Protein AF-A0A5D4SXD0-F1 (afdb_monomer)

Solvent-accessible surface area (backbone atoms only — not comparable to full-atom values): 3692 Å² total; per-residue (Å²): 128,61,69,68,57,51,54,52,48,54,54,48,51,55,50,44,42,64,72,58,71,34,74,84,32,77,82,59,40,90,53,66,86,52,53,71,66,58,52,49,52,50,52,53,51,51,50,51,52,52,49,51,50,52,49,61,73,39,56,85,79,104

Radius of gyration: 13.76 Å; Cα contacts (8 Å, |Δi|>4): 14; chains: 1; bounding box: 30×18×37 Å

Organism: NCBI:txid79883

pLDDT: mean 88.6, std 5.76, range [64.5, 95.75]

Sequence (62 aa):
MNSFLIFLILILTIFIDYYWLDTDRKRWGWMKNWSTRYKVFFFIGFIAVSSLIYLGLNFKYF

Foldseek 3Di:
DPPVVVLVVVLVVVCCCVPPVCPVCPPVVVCVPPDPVVVVVVSVVVSVVVNVVVCVVCVVVD

Secondary structure (DSSP, 8-state):
--HHHHHHHHHHHHHHIIIII-TT-TTTGGGTTS-HHHHHHHHHHHHHHHHHHHHHHHGGG-

Structure (mmCIF, N/CA/C/O backbone):
data_AF-A0A5D4SXD0-F1
#
_entry.id   AF-A0A5D4SXD0-F1
#
loop_
_atom_site.group_PDB
_atom_site.id
_atom_site.type_symbol
_atom_site.label_atom_id
_atom_site.label_alt_id
_atom_site.label_comp_id
_atom_site.label_asym_id
_atom_site.label_entity_id
_atom_site.label_seq_id
_atom_site.pdbx_PDB_ins_code
_atom_site.Cartn_x
_atom_site.Cartn_y
_atom_site.Cartn_z
_atom_site.occupancy
_atom_site.B_iso_or_equiv
_atom_site.auth_seq_id
_atom_site.auth_comp_id
_atom_site.auth_asym_id
_atom_site.auth_atom_id
_atom_site.pdbx_PDB_model_num
ATOM 1 N N . MET A 1 1 ? 9.312 8.076 -16.614 1.00 67.38 1 MET A N 1
ATOM 2 C CA . MET A 1 1 ? 9.123 8.537 -15.218 1.00 67.38 1 MET A CA 1
ATOM 3 C C . MET A 1 1 ? 10.099 7.751 -14.357 1.00 67.38 1 MET A C 1
ATOM 5 O O . MET A 1 1 ? 10.259 6.571 -14.631 1.00 67.38 1 MET A O 1
ATOM 9 N N . ASN A 1 2 ? 10.820 8.379 -13.423 1.00 83.88 2 ASN A N 1
ATOM 10 C CA . ASN A 1 2 ? 11.840 7.676 -12.632 1.00 83.88 2 ASN A CA 1
ATOM 11 C C . ASN A 1 2 ? 11.209 6.457 -11.925 1.00 83.88 2 ASN A C 1
ATOM 13 O O . ASN A 1 2 ? 10.203 6.626 -11.238 1.00 83.88 2 ASN A O 1
ATOM 17 N N . SER A 1 3 ? 11.771 5.252 -12.082 1.00 81.19 3 SER A N 1
ATOM 18 C CA . SER A 1 3 ? 11.250 4.026 -11.451 1.00 81.19 3 SER A CA 1
ATOM 19 C C . SER A 1 3 ? 11.111 4.186 -9.935 1.00 81.19 3 SER A C 1
ATOM 21 O O . SER A 1 3 ? 10.138 3.715 -9.354 1.00 81.19 3 SER A O 1
ATOM 23 N N . PHE A 1 4 ? 12.009 4.951 -9.307 1.00 84.94 4 PHE A N 1
ATOM 24 C CA . PHE A 1 4 ? 11.896 5.324 -7.897 1.00 84.94 4 PHE A CA 1
ATOM 25 C C . PHE A 1 4 ? 10.610 6.109 -7.585 1.00 84.94 4 PHE A C 1
ATOM 27 O O . PHE A 1 4 ? 9.916 5.800 -6.619 1.00 84.94 4 PHE A O 1
ATOM 34 N N . LEU A 1 5 ? 10.255 7.091 -8.424 1.00 90.25 5 LEU A N 1
ATOM 35 C CA . LEU A 1 5 ? 9.019 7.865 -8.265 1.00 90.25 5 LEU A CA 1
ATOM 36 C C . LEU A 1 5 ? 7.780 6.980 -8.392 1.00 90.25 5 LEU A C 1
ATOM 38 O O . LEU A 1 5 ? 6.812 7.193 -7.671 1.00 90.25 5 LEU A O 1
ATOM 42 N N . ILE A 1 6 ? 7.808 5.980 -9.273 1.00 88.25 6 ILE A N 1
ATOM 43 C CA . ILE A 1 6 ? 6.679 5.061 -9.448 1.00 88.25 6 ILE A CA 1
ATOM 44 C C . ILE A 1 6 ? 6.469 4.223 -8.187 1.00 88.25 6 ILE A C 1
ATOM 46 O O . ILE A 1 6 ? 5.344 4.151 -7.701 1.00 88.25 6 ILE A O 1
ATOM 50 N N . PHE A 1 7 ? 7.535 3.664 -7.605 1.00 86.88 7 PHE A N 1
ATOM 51 C CA . PHE A 1 7 ? 7.432 2.938 -6.334 1.00 86.88 7 PHE A CA 1
ATOM 52 C C . PHE A 1 7 ? 6.943 3.833 -5.193 1.00 86.88 7 PHE A C 1
ATOM 54 O O . PHE A 1 7 ? 6.085 3.418 -4.413 1.00 86.88 7 PHE A O 1
ATOM 61 N N . LEU A 1 8 ? 7.436 5.072 -5.121 1.00 91.19 8 LEU A N 1
ATOM 62 C CA . LEU A 1 8 ? 7.006 6.041 -4.116 1.00 91.19 8 LEU A CA 1
ATOM 63 C C . LEU A 1 8 ? 5.510 6.369 -4.243 1.00 91.19 8 LEU A C 1
ATOM 65 O O . LEU A 1 8 ? 4.799 6.360 -3.240 1.00 91.19 8 LEU A O 1
ATOM 69 N N . ILE A 1 9 ? 5.021 6.595 -5.467 1.00 92.06 9 ILE A N 1
ATOM 70 C CA . ILE A 1 9 ? 3.594 6.809 -5.742 1.00 92.06 9 ILE A CA 1
ATOM 7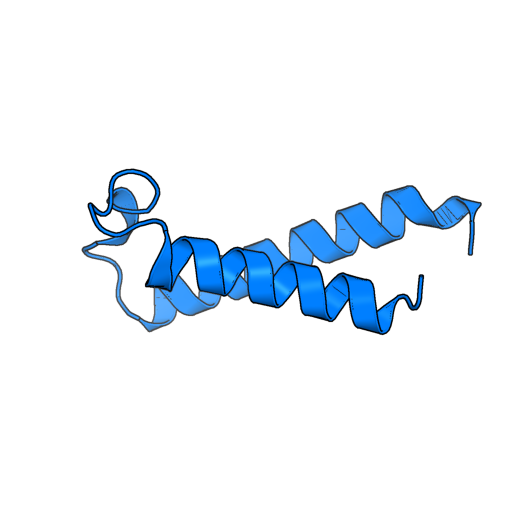1 C C . ILE A 1 9 ? 2.786 5.578 -5.334 1.00 92.06 9 ILE A C 1
ATOM 73 O O . ILE A 1 9 ? 1.782 5.724 -4.651 1.00 92.06 9 ILE A O 1
ATOM 77 N N . LEU A 1 10 ? 3.240 4.374 -5.683 1.00 90.00 10 LEU A N 1
ATOM 78 C CA . LEU A 1 10 ? 2.542 3.125 -5.372 1.00 90.00 10 LEU A CA 1
ATOM 79 C C . LEU A 1 10 ? 2.343 2.961 -3.856 1.00 90.00 10 LEU A C 1
ATOM 81 O O . LEU A 1 10 ? 1.228 2.712 -3.397 1.00 90.00 10 LEU A O 1
ATOM 85 N N . ILE A 1 11 ? 3.402 3.185 -3.073 1.00 90.56 11 ILE A N 1
ATOM 86 C CA . ILE A 1 11 ? 3.341 3.148 -1.607 1.00 90.56 11 ILE A CA 1
ATOM 87 C C . ILE A 1 11 ? 2.387 4.229 -1.089 1.00 90.56 11 ILE A C 1
ATOM 89 O O . ILE A 1 11 ? 1.474 3.923 -0.322 1.00 90.56 11 ILE A O 1
ATOM 93 N N . LEU A 1 12 ? 2.554 5.482 -1.523 1.00 92.56 12 LEU A N 1
ATOM 94 C CA . LEU A 1 12 ? 1.709 6.590 -1.076 1.00 92.56 12 LEU A CA 1
ATOM 95 C C . LEU A 1 12 ? 0.233 6.351 -1.390 1.00 92.56 12 LEU A C 1
ATOM 97 O O . LEU A 1 12 ? -0.605 6.590 -0.529 1.00 92.56 12 LEU A O 1
ATOM 101 N N . THR A 1 13 ? -0.095 5.837 -2.573 1.00 91.75 13 THR A N 1
ATOM 102 C CA . THR A 1 13 ? -1.472 5.528 -2.964 1.00 91.75 13 THR A CA 1
ATOM 103 C C . THR A 1 13 ? -2.111 4.522 -2.012 1.00 91.75 13 THR A C 1
ATOM 105 O O . THR A 1 13 ? -3.233 4.749 -1.566 1.00 91.75 13 THR A O 1
ATOM 108 N N . ILE A 1 14 ? -1.400 3.453 -1.644 1.00 89.75 14 ILE A N 1
ATOM 109 C CA . ILE A 1 14 ? -1.915 2.439 -0.711 1.00 89.75 14 ILE A CA 1
ATOM 110 C C . ILE A 1 14 ? -2.135 3.042 0.680 1.00 89.75 14 ILE A C 1
ATOM 112 O O . ILE A 1 14 ? -3.175 2.819 1.300 1.00 89.75 14 ILE A O 1
ATOM 116 N N . PHE A 1 15 ? -1.170 3.825 1.172 1.00 89.75 15 PHE A N 1
ATOM 117 C CA . PHE A 1 15 ? -1.273 4.460 2.484 1.00 89.75 15 PHE A CA 1
ATOM 118 C C . PHE A 1 15 ? -2.402 5.494 2.530 1.00 89.75 15 PHE A C 1
ATOM 120 O O . PHE A 1 15 ? -3.191 5.487 3.472 1.00 89.75 15 PHE A O 1
ATOM 127 N N . ILE A 1 16 ? -2.514 6.355 1.518 1.00 92.69 16 ILE A N 1
ATOM 128 C CA . ILE A 1 16 ? -3.570 7.368 1.430 1.00 92.69 16 ILE A CA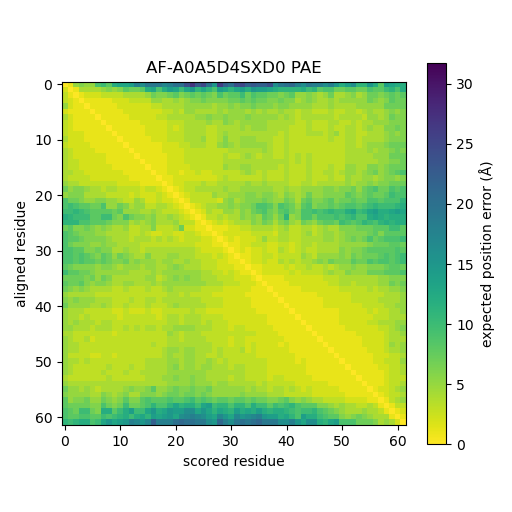 1
ATOM 129 C C . ILE A 1 16 ? -4.942 6.695 1.334 1.00 92.69 16 ILE A C 1
ATOM 131 O O . ILE A 1 16 ? -5.864 7.106 2.035 1.00 92.69 16 ILE A O 1
ATOM 135 N N . ASP A 1 17 ? -5.086 5.638 0.532 1.00 90.19 17 ASP A N 1
ATOM 136 C CA . ASP A 1 17 ? -6.358 4.920 0.425 1.00 90.19 17 ASP A CA 1
ATOM 137 C C . ASP A 1 17 ? -6.771 4.305 1.770 1.00 90.19 17 ASP A C 1
ATOM 1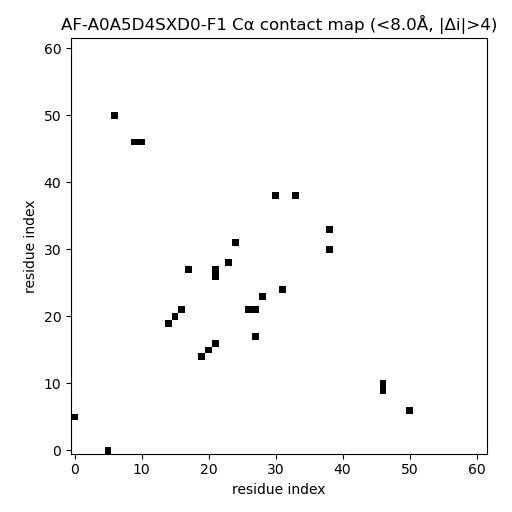39 O O . ASP A 1 17 ? -7.891 4.518 2.232 1.00 90.19 17 ASP A O 1
ATOM 143 N N . TYR A 1 18 ? -5.848 3.628 2.457 1.00 88.31 18 TYR A N 1
ATOM 144 C CA . TYR A 1 18 ? -6.153 2.951 3.717 1.00 88.31 18 TYR A CA 1
ATOM 145 C C . TYR A 1 18 ? -6.352 3.889 4.919 1.00 88.31 18 TYR A C 1
ATOM 147 O O . TYR A 1 18 ? -7.174 3.598 5.796 1.00 88.31 18 TYR A O 1
ATOM 155 N N . TYR A 1 19 ? -5.569 4.969 5.020 1.00 86.19 19 TYR A N 1
ATOM 156 C CA . TYR A 1 19 ? -5.606 5.876 6.174 1.00 86.19 19 TYR A CA 1
ATOM 157 C C . TYR A 1 19 ? -6.545 7.064 5.986 1.00 86.19 19 TYR A C 1
ATOM 159 O O . TYR A 1 19 ? -7.110 7.530 6.973 1.00 86.19 19 TYR A O 1
ATOM 167 N N . TRP A 1 20 ? -6.701 7.560 4.757 1.00 87.00 20 TRP A N 1
ATOM 168 C CA . TRP A 1 20 ? -7.463 8.777 4.485 1.00 87.00 20 TRP A CA 1
ATOM 169 C C . TRP A 1 20 ? -8.796 8.466 3.806 1.00 87.00 20 TRP A C 1
ATOM 171 O O . TRP A 1 20 ? -9.848 8.844 4.323 1.00 87.00 20 TRP A O 1
ATOM 181 N N . LEU A 1 21 ? -8.767 7.769 2.666 1.00 87.88 21 LEU A N 1
ATOM 182 C CA . LEU A 1 21 ? -9.957 7.607 1.822 1.00 87.88 21 LEU A CA 1
ATOM 183 C C . LEU A 1 21 ? -10.937 6.556 2.357 1.00 87.88 21 LEU A C 1
ATOM 185 O O . LEU A 1 21 ? -12.140 6.672 2.140 1.00 87.88 21 LEU A O 1
ATOM 189 N N . ASP A 1 22 ? -10.457 5.554 3.092 1.00 88.62 22 ASP A N 1
ATOM 190 C CA . ASP A 1 22 ? -11.299 4.524 3.705 1.00 88.62 22 ASP A CA 1
ATOM 191 C C . ASP A 1 22 ? -11.836 4.942 5.086 1.00 88.62 22 ASP A C 1
ATOM 193 O O . ASP A 1 22 ? -11.712 4.222 6.080 1.00 88.62 22 ASP A O 1
ATOM 197 N N . THR A 1 23 ? -12.448 6.129 5.152 1.00 81.00 23 THR A N 1
ATOM 198 C CA . THR A 1 23 ? -12.960 6.731 6.395 1.00 81.00 23 THR A CA 1
ATOM 199 C C . THR A 1 23 ? -14.021 5.854 7.071 1.00 81.00 23 THR A C 1
ATOM 201 O O . THR A 1 23 ? -13.968 5.628 8.278 1.00 81.00 23 THR A O 1
ATOM 204 N N . ASP A 1 24 ? -14.933 5.275 6.283 1.00 86.06 24 ASP A N 1
ATOM 205 C CA . ASP A 1 24 ? -16.007 4.396 6.776 1.00 86.06 24 ASP A CA 1
ATOM 206 C C . ASP A 1 24 ? -15.575 2.931 6.934 1.00 86.06 24 ASP A C 1
ATOM 208 O O . ASP A 1 24 ? -16.398 2.070 7.253 1.00 86.06 24 ASP A O 1
ATOM 212 N N . ARG A 1 25 ? -14.303 2.608 6.662 1.00 83.94 25 ARG A N 1
ATOM 213 C CA . ARG A 1 25 ? -13.818 1.223 6.607 1.00 83.94 25 ARG A CA 1
ATOM 214 C C . ARG A 1 25 ? -14.650 0.333 5.672 1.00 83.94 25 ARG A C 1
ATOM 216 O O . ARG A 1 25 ? -14.809 -0.854 5.933 1.00 83.94 25 ARG A O 1
ATOM 223 N N . LYS A 1 26 ? -15.203 0.868 4.580 1.00 87.25 26 LYS A N 1
ATOM 224 C CA . LYS A 1 26 ? -16.012 0.081 3.627 1.00 87.25 26 LYS A CA 1
ATOM 225 C C . LYS A 1 26 ? -15.136 -0.828 2.768 1.00 87.25 26 LYS A C 1
ATOM 227 O O . LYS A 1 26 ? -15.548 -1.939 2.452 1.00 87.25 26 LY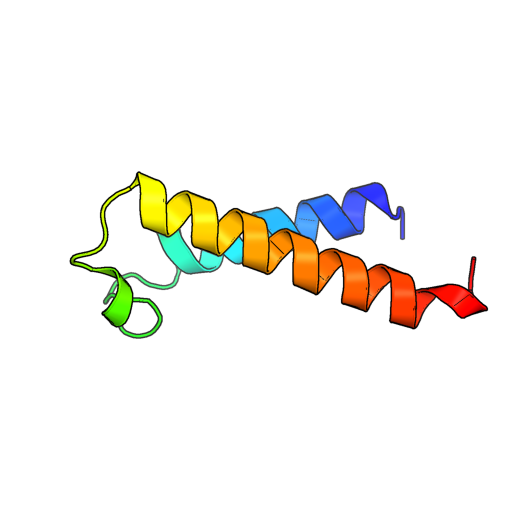S A O 1
ATOM 232 N N . ARG A 1 27 ? -13.928 -0.376 2.413 1.00 87.31 27 ARG A N 1
ATOM 233 C CA . ARG A 1 27 ? -12.993 -1.123 1.556 1.00 87.31 27 ARG A CA 1
ATOM 234 C C . ARG A 1 27 ? -12.106 -2.058 2.362 1.00 87.31 27 ARG A C 1
ATOM 236 O O . ARG A 1 27 ? -11.962 -3.223 2.004 1.00 87.31 27 ARG A O 1
ATOM 243 N N . TRP A 1 28 ? -11.556 -1.573 3.475 1.00 90.12 28 TRP A N 1
ATOM 244 C CA . TRP A 1 28 ? -10.629 -2.336 4.313 1.00 90.12 28 TRP A CA 1
ATOM 245 C C . TRP A 1 28 ? -11.248 -2.802 5.637 1.00 90.12 28 TRP A C 1
ATOM 247 O O . TRP A 1 28 ? -10.540 -3.265 6.534 1.00 90.12 28 TRP A O 1
ATOM 257 N N . GLY A 1 29 ? -12.575 -2.721 5.782 1.00 88.81 29 GLY A N 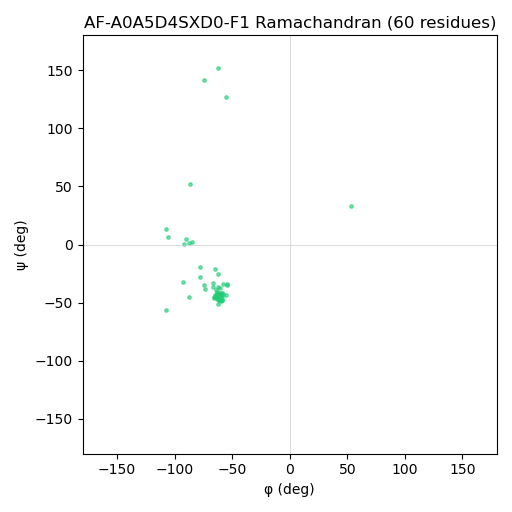1
ATOM 258 C CA . GLY A 1 29 ? -13.298 -3.105 7.003 1.00 88.81 29 GLY A CA 1
ATOM 259 C C . GLY A 1 29 ? -13.180 -4.569 7.383 1.00 88.81 29 GLY A C 1
ATOM 260 O O . GLY A 1 29 ? -13.230 -4.901 8.566 1.00 88.81 29 GLY A O 1
ATOM 261 N N . TRP A 1 30 ? -12.918 -5.443 6.415 1.00 90.81 30 TRP A N 1
ATOM 262 C CA . TRP A 1 30 ? -12.615 -6.850 6.669 1.00 90.81 30 TRP A CA 1
ATOM 263 C C . TRP A 1 30 ? -11.300 -7.039 7.455 1.00 90.81 30 TRP A C 1
ATOM 265 O O . TRP A 1 30 ? -11.149 -8.034 8.159 1.00 90.81 30 TRP A O 1
ATOM 275 N N . MET A 1 31 ? -10.391 -6.053 7.442 1.00 90.56 31 MET A N 1
ATOM 276 C CA . MET A 1 31 ? -9.181 -6.038 8.278 1.00 90.56 31 MET A CA 1
ATOM 277 C C . MET A 1 31 ? -9.389 -5.362 9.641 1.00 90.56 31 MET A C 1
ATOM 279 O O . MET A 1 31 ? -8.428 -5.200 10.394 1.00 90.56 31 MET A O 1
ATOM 283 N N . LYS A 1 32 ? -10.607 -4.937 10.012 1.00 86.06 32 LYS A N 1
ATOM 284 C CA . LYS A 1 32 ? -10.842 -4.158 11.245 1.00 86.06 32 LYS A CA 1
ATOM 285 C C . LYS A 1 32 ? -10.305 -4.862 12.497 1.00 86.06 32 LYS A C 1
ATOM 287 O O . LYS A 1 32 ? -9.607 -4.223 13.282 1.00 86.06 32 LYS A O 1
ATOM 292 N N . ASN A 1 33 ? -10.532 -6.171 12.609 1.00 90.31 33 ASN A N 1
ATOM 293 C CA . ASN A 1 33 ? -10.124 -6.993 13.757 1.00 90.31 33 ASN A CA 1
ATOM 294 C C . ASN A 1 33 ? -8.704 -7.567 13.638 1.00 90.31 33 ASN A C 1
ATOM 296 O O . ASN A 1 33 ? -8.259 -8.312 14.509 1.00 90.31 33 ASN A O 1
ATOM 300 N N . TRP A 1 34 ? -7.982 -7.258 12.561 1.00 93.62 34 TRP A 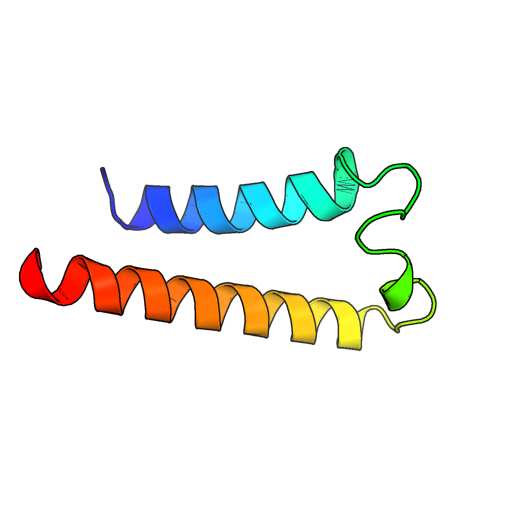N 1
ATOM 301 C CA . TRP A 1 34 ? -6.623 -7.752 12.389 1.00 93.62 34 TRP A CA 1
ATOM 302 C C . TRP A 1 34 ? -5.663 -7.007 13.309 1.00 93.62 34 TRP A C 1
ATOM 304 O O . TRP A 1 34 ? -5.746 -5.783 13.465 1.00 93.62 34 TRP A O 1
ATOM 314 N N . SER A 1 35 ? -4.697 -7.741 13.863 1.00 92.94 35 SER A N 1
ATOM 315 C CA . SER A 1 35 ? -3.584 -7.125 14.580 1.00 92.94 35 SER A CA 1
ATOM 316 C C . SER A 1 35 ? -2.774 -6.231 13.635 1.00 92.94 35 SER A C 1
ATOM 318 O O . SER A 1 35 ? -2.682 -6.487 12.430 1.00 92.94 35 SER A O 1
ATOM 320 N N . THR A 1 36 ? -2.140 -5.193 14.181 1.00 89.94 36 THR A N 1
ATOM 321 C CA . THR A 1 36 ? -1.282 -4.283 13.405 1.00 89.94 36 THR A CA 1
ATOM 322 C C . THR A 1 36 ? -0.197 -5.040 12.640 1.00 89.94 36 THR A C 1
ATOM 324 O O . THR A 1 36 ? 0.102 -4.695 11.503 1.00 89.94 36 THR A O 1
ATOM 327 N N . ARG A 1 37 ? 0.333 -6.131 13.212 1.00 93.19 37 ARG A N 1
ATOM 328 C CA . ARG A 1 37 ? 1.337 -6.981 12.558 1.00 93.19 37 ARG A CA 1
ATOM 329 C C . ARG A 1 37 ? 0.794 -7.640 11.288 1.00 93.19 37 ARG A C 1
ATOM 331 O O . ARG A 1 37 ? 1.446 -7.560 10.255 1.00 93.19 37 ARG A O 1
ATOM 338 N N . TYR A 1 38 ? -0.405 -8.226 11.333 1.00 93.88 38 TYR A N 1
ATOM 339 C CA . TYR A 1 38 ? -1.009 -8.858 10.150 1.00 93.88 38 TYR A CA 1
ATOM 340 C C . TYR A 1 38 ? -1.354 -7.844 9.057 1.00 93.88 38 TYR A C 1
ATOM 342 O O . TYR A 1 38 ? -1.140 -8.122 7.881 1.00 93.88 38 TYR A O 1
ATOM 350 N N . LYS A 1 39 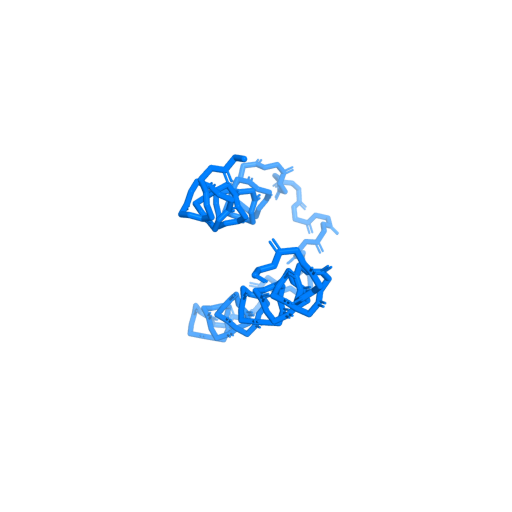? -1.808 -6.643 9.438 1.00 91.75 39 LYS A N 1
ATOM 351 C CA . LYS A 1 39 ? -2.029 -5.537 8.493 1.00 91.75 39 LYS A CA 1
ATOM 352 C C . LYS A 1 39 ? -0.732 -5.147 7.783 1.00 91.75 39 LYS A C 1
ATOM 354 O O . LYS A 1 39 ? -0.709 -5.049 6.563 1.00 91.75 39 LYS A O 1
ATOM 359 N N . VAL A 1 40 ? 0.357 -4.980 8.536 1.00 92.00 40 VAL A N 1
ATOM 360 C CA . VAL A 1 40 ? 1.680 -4.655 7.976 1.00 92.00 40 VAL A CA 1
ATOM 361 C C . VAL A 1 40 ? 2.169 -5.755 7.034 1.00 92.00 40 VAL A C 1
ATOM 363 O O . VAL A 1 40 ? 2.581 -5.445 5.921 1.00 92.00 40 VAL A O 1
ATOM 366 N N . PHE A 1 41 ? 2.064 -7.030 7.423 1.00 95.75 41 PHE A N 1
ATOM 367 C CA . PHE A 1 41 ? 2.421 -8.151 6.546 1.00 95.75 41 PHE A CA 1
ATOM 368 C C . PHE A 1 41 ? 1.626 -8.147 5.238 1.00 95.75 41 PHE A C 1
ATOM 370 O O . PHE A 1 41 ? 2.207 -8.342 4.172 1.00 95.75 41 PHE A O 1
ATOM 377 N N . PHE A 1 42 ? 0.320 -7.879 5.307 1.00 93.62 42 PHE A N 1
ATOM 378 C CA . PHE A 1 42 ? -0.515 -7.769 4.118 1.00 93.62 42 PHE A CA 1
ATOM 379 C C . PHE A 1 42 ? -0.054 -6.634 3.203 1.00 93.62 42 PHE A C 1
ATOM 381 O O . PHE A 1 42 ? 0.136 -6.860 2.012 1.00 93.62 42 PHE A O 1
ATOM 388 N N . PHE A 1 43 ? 0.189 -5.436 3.745 1.00 92.56 43 PHE A N 1
ATOM 389 C CA . PHE A 1 43 ? 0.652 -4.304 2.940 1.00 92.56 43 PHE A CA 1
ATOM 390 C C . PHE A 1 43 ? 2.028 -4.545 2.320 1.00 92.56 43 PHE A C 1
ATOM 392 O O . PHE A 1 43 ? 2.224 -4.215 1.153 1.00 92.56 43 PHE A O 1
ATOM 399 N N . ILE A 1 44 ? 2.957 -5.173 3.046 1.00 94.00 44 ILE A N 1
ATOM 400 C CA . ILE A 1 44 ? 4.261 -5.567 2.496 1.00 94.00 44 ILE A CA 1
ATOM 401 C C . ILE A 1 44 ? 4.071 -6.533 1.322 1.00 94.00 44 ILE A C 1
ATOM 403 O O . ILE A 1 44 ? 4.639 -6.311 0.254 1.00 94.00 44 ILE A O 1
ATOM 407 N N . GLY A 1 45 ? 3.243 -7.569 1.489 1.00 94.69 45 GLY A N 1
ATOM 408 C CA . GLY A 1 45 ? 2.934 -8.516 0.417 1.00 94.69 45 GLY A CA 1
ATOM 409 C C . GLY A 1 45 ? 2.281 -7.838 -0.787 1.00 94.69 45 GLY A C 1
ATOM 410 O O . GLY A 1 45 ? 2.680 -8.070 -1.925 1.00 94.69 45 GLY A O 1
ATOM 411 N N . PHE A 1 46 ? 1.330 -6.940 -0.542 1.00 92.44 46 PHE A N 1
ATOM 412 C CA . PHE A 1 46 ? 0.635 -6.192 -1.583 1.00 92.44 46 PHE A CA 1
ATOM 413 C C . PHE A 1 46 ? 1.588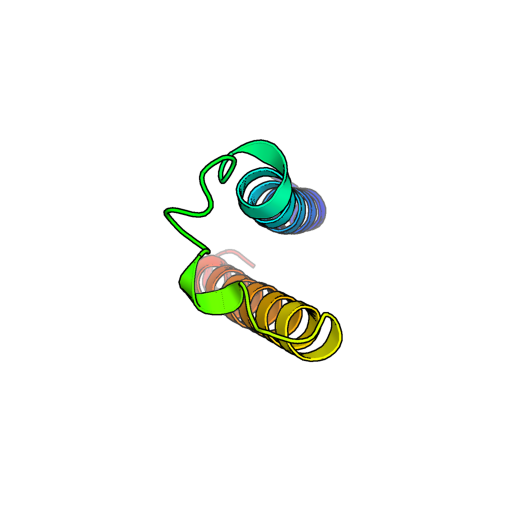 -5.291 -2.384 1.00 92.44 46 PHE A C 1
ATOM 415 O O . PHE A 1 46 ? 1.546 -5.283 -3.617 1.00 92.44 46 PHE A O 1
ATOM 422 N N . ILE A 1 47 ? 2.493 -4.578 -1.704 1.00 92.06 47 ILE A N 1
ATOM 423 C CA . ILE A 1 47 ? 3.530 -3.752 -2.338 1.00 92.06 47 ILE A CA 1
ATOM 424 C C . ILE A 1 47 ? 4.496 -4.632 -3.136 1.00 92.06 47 ILE A C 1
ATOM 426 O O . ILE A 1 47 ? 4.823 -4.291 -4.272 1.00 92.06 47 ILE A O 1
ATOM 430 N N . ALA A 1 48 ? 4.926 -5.771 -2.586 1.00 93.81 48 ALA A N 1
ATOM 431 C CA . ALA A 1 48 ? 5.835 -6.693 -3.262 1.00 93.81 48 ALA A CA 1
ATOM 432 C C . ALA A 1 48 ? 5.219 -7.252 -4.555 1.00 93.81 48 ALA A C 1
ATOM 434 O O . ALA A 1 48 ? 5.846 -7.186 -5.610 1.00 93.81 48 ALA A O 1
ATOM 435 N N . VAL A 1 49 ? 3.969 -7.724 -4.508 1.00 95.25 49 VAL A N 1
ATOM 436 C CA . VAL A 1 49 ? 3.257 -8.233 -5.693 1.00 95.25 49 VAL A CA 1
ATOM 437 C C . VAL A 1 49 ? 3.056 -7.128 -6.729 1.00 95.25 49 VAL A C 1
ATOM 439 O O . VAL A 1 49 ? 3.357 -7.329 -7.903 1.00 95.25 49 VAL A O 1
ATOM 442 N N . SER A 1 50 ? 2.622 -5.938 -6.307 1.00 91.25 50 SER A N 1
ATOM 443 C CA . SER A 1 50 ? 2.451 -4.793 -7.213 1.00 91.25 50 SER A CA 1
ATOM 444 C C . SER A 1 50 ? 3.770 -4.385 -7.878 1.00 91.25 50 SER A C 1
ATOM 446 O O . SER A 1 50 ? 3.803 -4.067 -9.066 1.00 91.25 50 SER A O 1
ATOM 448 N N . SER A 1 51 ? 4.872 -4.457 -7.130 1.00 88.81 51 SER A N 1
ATOM 449 C CA . SER A 1 51 ? 6.222 -4.197 -7.632 1.00 88.81 51 SER A CA 1
ATOM 450 C C . SER A 1 51 ? 6.656 -5.227 -8.672 1.00 88.81 51 SER A C 1
ATOM 452 O O . SER A 1 51 ? 7.187 -4.855 -9.715 1.00 88.81 51 SER A O 1
ATOM 454 N N . LEU A 1 52 ? 6.390 -6.514 -8.429 1.00 92.50 52 LEU A N 1
ATOM 455 C CA . LEU A 1 52 ? 6.667 -7.582 -9.392 1.00 92.50 52 LEU A CA 1
ATOM 456 C C . LEU A 1 52 ? 5.853 -7.418 -10.677 1.00 92.50 52 LEU A C 1
ATOM 458 O O . LEU A 1 52 ? 6.403 -7.583 -11.761 1.00 92.50 52 LEU A O 1
ATOM 462 N N . ILE A 1 53 ? 4.575 -7.040 -10.572 1.00 91.50 53 ILE A N 1
ATOM 463 C CA . ILE A 1 53 ? 3.735 -6.733 -11.738 1.00 91.50 53 ILE A CA 1
ATOM 464 C C . ILE A 1 53 ? 4.332 -5.564 -12.523 1.00 91.50 53 ILE A C 1
ATOM 466 O O . ILE A 1 53 ? 4.477 -5.657 -13.739 1.00 91.50 53 ILE A O 1
ATOM 470 N N . TYR A 1 54 ? 4.724 -4.484 -11.841 1.00 88.00 54 TYR A N 1
ATOM 471 C CA . TYR A 1 54 ? 5.356 -3.337 -12.488 1.00 88.00 54 TYR A CA 1
ATOM 472 C C . TYR A 1 54 ? 6.639 -3.737 -13.229 1.00 88.00 54 TYR A C 1
ATOM 474 O O . TYR A 1 54 ? 6.800 -3.383 -14.397 1.00 88.00 54 TYR A O 1
ATOM 482 N N . LEU A 1 55 ? 7.523 -4.507 -12.589 1.00 89.12 55 LEU A N 1
ATOM 483 C CA . LEU A 1 55 ? 8.752 -4.999 -13.214 1.00 89.12 55 LEU A CA 1
ATOM 484 C C . LEU A 1 55 ? 8.460 -5.924 -14.400 1.00 89.12 55 LEU A C 1
ATOM 486 O O . LEU A 1 55 ? 9.080 -5.770 -15.445 1.00 89.12 55 LEU A O 1
ATOM 490 N N . GLY A 1 56 ? 7.492 -6.835 -14.274 1.00 90.94 56 GLY A N 1
ATOM 491 C CA . GLY A 1 56 ? 7.092 -7.739 -15.352 1.00 90.94 56 GLY A CA 1
ATOM 492 C C . GLY A 1 56 ? 6.529 -6.999 -16.567 1.00 90.94 56 GLY A C 1
ATOM 493 O O . GLY A 1 56 ? 6.925 -7.278 -17.696 1.00 90.94 56 GLY A O 1
ATOM 494 N N . LEU A 1 57 ? 5.664 -6.004 -16.349 1.00 89.50 57 LEU A N 1
ATOM 495 C CA . LEU A 1 57 ? 5.116 -5.168 -17.424 1.00 89.50 57 LEU A CA 1
ATOM 496 C C . LEU A 1 57 ? 6.185 -4.293 -18.090 1.00 89.50 57 LEU A C 1
ATOM 498 O O . LEU A 1 57 ? 6.114 -4.040 -19.291 1.00 89.50 57 LEU A O 1
ATOM 502 N N . ASN A 1 58 ? 7.182 -3.845 -17.323 1.00 84.25 58 ASN A N 1
ATOM 503 C CA . ASN A 1 58 ? 8.273 -3.014 -17.827 1.00 84.25 58 ASN A CA 1
ATOM 504 C C . ASN A 1 58 ? 9.494 -3.816 -18.287 1.00 84.25 58 ASN A C 1
ATOM 506 O O . ASN A 1 58 ? 10.447 -3.214 -18.767 1.00 84.25 58 ASN A O 1
ATOM 510 N N . PHE A 1 59 ? 9.465 -5.149 -18.212 1.00 83.94 59 PHE A N 1
ATOM 511 C CA . PHE A 1 59 ? 10.613 -6.002 -18.534 1.00 83.94 59 PHE A CA 1
ATOM 512 C C . PHE A 1 59 ? 11.130 -5.792 -19.964 1.00 83.94 59 PHE A C 1
ATOM 514 O O . PHE A 1 59 ? 12.326 -5.856 -20.208 1.00 83.94 59 PHE A O 1
ATOM 521 N N . LYS A 1 60 ? 10.232 -5.496 -20.914 1.00 79.38 60 LYS A N 1
ATOM 522 C CA . LYS A 1 60 ? 10.584 -5.215 -22.317 1.00 79.38 60 LYS A CA 1
ATOM 523 C C . LYS A 1 60 ? 11.146 -3.802 -22.542 1.00 79.38 60 LYS A C 1
ATOM 525 O O . LYS A 1 60 ? 11.732 -3.542 -23.587 1.00 79.38 60 LYS A O 1
ATOM 530 N N . TYR A 1 61 ? 10.907 -2.887 -21.609 1.00 74.25 61 TYR A N 1
ATOM 531 C CA . TYR A 1 6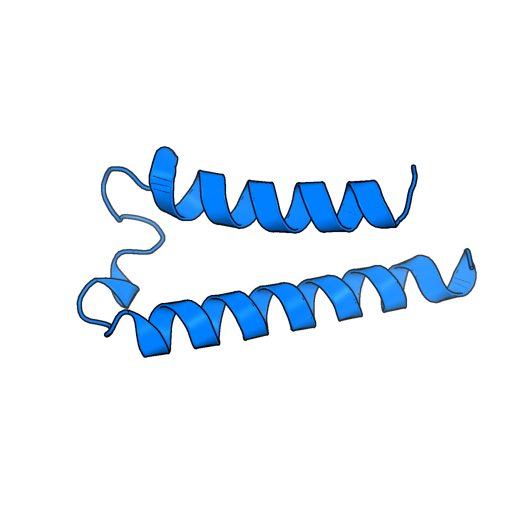1 ? 11.271 -1.470 -21.713 1.00 74.25 61 TYR A CA 1
ATOM 532 C C . TYR A 1 61 ? 12.473 -1.104 -20.830 1.00 74.25 61 TYR A C 1
ATOM 534 O O . TYR A 1 61 ? 12.787 0.080 -20.700 1.00 74.25 61 TYR A O 1
ATOM 542 N N . PHE A 1 62 ? 13.095 -2.112 -20.214 1.00 64.50 62 PHE A N 1
ATOM 543 C CA . PHE A 1 62 ? 14.324 -2.016 -19.438 1.00 64.50 62 PHE A CA 1
ATOM 544 C C . PHE A 1 62 ? 15.556 -2.294 -20.298 1.00 64.50 62 PHE A C 1
ATOM 546 O O . PHE A 1 62 ? 15.444 -3.105 -21.246 1.00 64.50 62 PHE A O 1
#

Mean predicted aligned error: 4.56 Å